Protein AF-A0A1C1CJY5-F1 (afdb_monomer)

Sequence (115 aa):
MANVSHGRGGAANIKPDTQTYVDGEIVREGPVGNQGDGPYSAGRGGAGNIDHQGGKAHTAPADADVIPETATRIAKEESHHVGRGGAGNELHVHDKKTGFMDKLKGLFGSSPAKK

pLDDT: mean 77.05, std 12.88, range [43.16, 96.44]

Radius of gyration: 29.59 Å; Cα contacts (8 Å, |Δi|>4): 89; chains: 1; bounding box: 67×76×56 Å

Structure (mmCIF, N/CA/C/O backbone):
data_AF-A0A1C1CJY5-F1
#
_entry.id  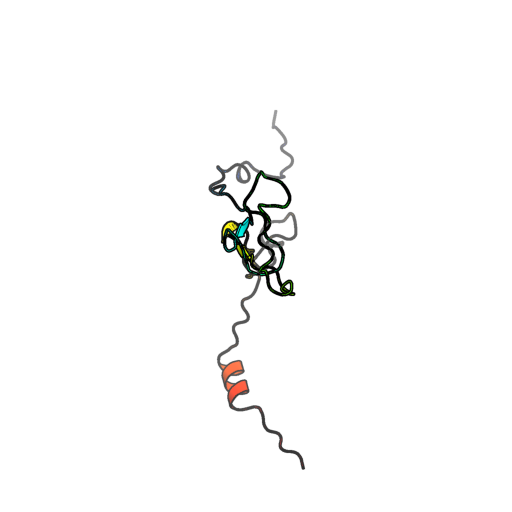 AF-A0A1C1CJY5-F1
#
loop_
_atom_site.group_PDB
_atom_site.id
_atom_site.type_symbol
_atom_site.label_atom_id
_atom_site.label_alt_id
_atom_site.label_comp_id
_atom_site.label_asym_id
_atom_site.label_entity_id
_atom_site.label_seq_id
_atom_site.pdbx_PDB_ins_code
_atom_site.Cartn_x
_atom_site.Cartn_y
_atom_site.Cartn_z
_atom_site.occupancy
_atom_site.B_iso_or_equiv
_atom_site.auth_seq_id
_atom_site.auth_comp_id
_atom_site.auth_asym_id
_atom_site.auth_atom_id
_atom_site.pdbx_PDB_model_num
ATOM 1 N N . MET A 1 1 ? -44.965 3.498 33.433 1.00 44.16 1 MET A N 1
ATOM 2 C CA . MET A 1 1 ? -44.911 3.311 31.968 1.00 44.16 1 MET A CA 1
ATOM 3 C C . MET A 1 1 ? -43.733 2.400 31.679 1.00 44.16 1 MET A C 1
ATOM 5 O O . MET A 1 1 ? -42.604 2.814 31.902 1.00 44.16 1 MET A O 1
ATOM 9 N N . ALA A 1 2 ? -43.975 1.137 31.329 1.00 51.00 2 ALA A N 1
ATOM 10 C CA . ALA A 1 2 ? -42.890 0.229 30.974 1.00 51.00 2 ALA A CA 1
ATOM 11 C C . ALA A 1 2 ? -42.434 0.584 29.556 1.00 51.00 2 ALA A C 1
ATOM 13 O O . ALA A 1 2 ? -43.219 0.467 28.618 1.00 51.00 2 ALA A O 1
ATOM 14 N N . ASN A 1 3 ? -41.200 1.065 29.407 1.00 51.72 3 ASN A N 1
ATOM 15 C CA . ASN A 1 3 ? -40.595 1.214 28.090 1.00 51.72 3 ASN A CA 1
ATOM 16 C C . ASN A 1 3 ? -40.466 -0.184 27.480 1.00 51.72 3 ASN A C 1
ATOM 18 O O . ASN A 1 3 ? -39.599 -0.967 27.862 1.00 51.72 3 ASN A O 1
ATOM 22 N N . VAL A 1 4 ? -41.374 -0.503 26.561 1.00 55.00 4 VAL A N 1
ATOM 23 C CA . VAL A 1 4 ? -41.314 -1.701 25.728 1.00 55.00 4 VAL A CA 1
ATOM 24 C C . VAL A 1 4 ? -40.159 -1.498 24.753 1.00 55.00 4 VAL A C 1
ATOM 26 O O . VAL A 1 4 ? -40.317 -0.861 23.713 1.00 55.00 4 VAL A O 1
ATOM 29 N N . SER A 1 5 ? -38.970 -1.999 25.090 1.00 61.22 5 SER A N 1
ATOM 30 C CA . SER A 1 5 ? -37.922 -2.154 24.086 1.00 61.22 5 SER A CA 1
ATOM 31 C C . SER A 1 5 ? -38.180 -3.460 23.335 1.00 61.22 5 SER A C 1
ATOM 33 O O . SER A 1 5 ? -38.333 -4.531 23.923 1.00 61.22 5 SER A O 1
ATOM 35 N N . HIS A 1 6 ? -38.274 -3.380 22.010 1.00 54.56 6 HIS A N 1
ATOM 36 C CA . HIS A 1 6 ? -38.452 -4.546 21.150 1.00 54.56 6 HIS A CA 1
ATOM 37 C C . HIS A 1 6 ? -37.103 -5.243 20.949 1.00 54.56 6 HIS A C 1
ATOM 39 O O . HIS A 1 6 ? -36.548 -5.207 19.857 1.00 54.56 6 HIS A O 1
ATOM 45 N N . GLY A 1 7 ? -36.566 -5.817 22.032 1.00 54.41 7 GLY A N 1
ATOM 46 C CA . GLY A 1 7 ? -35.590 -6.912 22.091 1.00 54.41 7 GLY A CA 1
ATOM 47 C C . GLY A 1 7 ? -34.643 -7.139 20.907 1.00 54.41 7 GLY A C 1
ATOM 48 O O . GLY A 1 7 ? -34.494 -8.282 20.479 1.00 54.41 7 GLY A O 1
ATOM 49 N N . ARG A 1 8 ? -33.992 -6.110 20.354 1.00 61.06 8 ARG A N 1
ATOM 50 C CA . ARG A 1 8 ? -33.036 -6.281 19.249 1.00 61.06 8 ARG A CA 1
ATOM 51 C C . ARG A 1 8 ? -31.815 -5.393 19.470 1.00 61.06 8 ARG A C 1
ATOM 53 O O . ARG A 1 8 ? -31.782 -4.255 19.028 1.00 61.06 8 ARG A O 1
ATOM 60 N N . GLY A 1 9 ? -30.829 -5.962 20.167 1.00 60.12 9 GLY A N 1
ATOM 61 C CA . GLY A 1 9 ? -29.553 -5.330 20.514 1.00 60.12 9 GLY A CA 1
ATOM 62 C C . GLY A 1 9 ? -29.609 -4.665 21.886 1.00 60.12 9 GLY A C 1
ATOM 63 O O . GLY A 1 9 ? -29.932 -3.489 21.993 1.00 60.12 9 GLY A O 1
ATOM 64 N N . GLY A 1 10 ? -29.345 -5.425 22.952 1.00 57.69 10 GLY A N 1
ATOM 65 C CA . GLY A 1 10 ? -29.168 -4.843 24.285 1.00 57.69 10 GLY A CA 1
ATOM 66 C C . GLY A 1 10 ? -27.931 -3.938 24.341 1.00 57.69 10 GLY A C 1
ATOM 67 O O . GLY A 1 10 ? -27.128 -3.908 23.409 1.00 57.69 10 GLY A O 1
ATOM 68 N N . ALA A 1 11 ? -27.729 -3.266 25.477 1.00 62.34 11 ALA A N 1
ATOM 69 C CA . ALA A 1 11 ? -26.524 -2.475 25.765 1.00 62.34 11 ALA A CA 1
ATOM 70 C C . ALA A 1 11 ? -25.196 -3.237 25.533 1.00 62.34 11 ALA A C 1
ATOM 72 O O . ALA A 1 11 ? -24.149 -2.617 25.425 1.00 62.34 11 ALA A O 1
ATOM 73 N N . ALA A 1 12 ? -25.242 -4.567 25.395 1.00 66.12 12 ALA A N 1
ATOM 74 C CA . ALA A 1 12 ? -24.117 -5.430 25.042 1.00 66.12 12 ALA A CA 1
ATOM 75 C C . ALA A 1 12 ? -23.434 -5.102 23.697 1.00 66.12 12 ALA A C 1
ATOM 77 O O . ALA A 1 12 ? -22.271 -5.450 23.529 1.00 66.12 12 ALA A O 1
ATOM 78 N N . ASN A 1 13 ? -24.107 -4.425 22.758 1.00 66.75 13 ASN A N 1
ATOM 79 C CA . ASN A 1 13 ? -23.468 -3.980 21.508 1.00 66.75 13 ASN A CA 1
ATOM 80 C C . ASN A 1 13 ? -22.681 -2.668 21.671 1.00 66.75 13 ASN A C 1
ATOM 82 O O . ASN A 1 13 ? -22.017 -2.234 20.734 1.00 66.75 13 ASN A O 1
ATOM 86 N N . ILE A 1 14 ? -22.789 -2.010 22.829 1.00 67.38 14 ILE A N 1
ATOM 87 C CA . ILE A 1 14 ? -22.108 -0.753 23.128 1.00 67.38 14 ILE A CA 1
ATOM 88 C C . ILE A 1 14 ? -20.944 -1.088 24.056 1.00 67.38 14 ILE A C 1
ATOM 90 O O . ILE A 1 14 ? -21.090 -1.174 25.274 1.00 67.38 14 ILE A O 1
ATOM 94 N N . LYS A 1 15 ? -19.773 -1.298 23.464 1.00 78.31 15 LYS A N 1
ATOM 95 C CA . LYS A 1 15 ? -18.504 -1.446 24.175 1.00 78.31 15 LYS A CA 1
ATOM 96 C C . LYS A 1 15 ? -17.502 -0.476 23.548 1.00 78.31 15 LYS A C 1
ATOM 98 O O . LYS A 1 15 ? -17.594 -0.251 22.342 1.00 78.31 15 LYS A O 1
ATOM 103 N N . PRO A 1 16 ? -16.564 0.098 24.323 1.00 83.12 16 PRO A N 1
ATOM 104 C CA . PRO A 1 16 ? -15.417 0.771 23.737 1.00 83.12 16 PRO A CA 1
ATOM 105 C C . PRO A 1 16 ? -14.759 -0.144 22.706 1.00 83.12 16 PRO A C 1
ATOM 107 O O . PRO A 1 16 ? -14.464 -1.305 23.009 1.00 83.12 16 PRO A O 1
ATOM 110 N N . ASP A 1 17 ? -14.582 0.373 21.496 1.00 84.06 17 ASP A N 1
ATOM 111 C CA . ASP A 1 17 ? -13.817 -0.320 20.475 1.00 84.06 17 ASP A CA 1
ATOM 112 C C . ASP A 1 17 ? -12.358 -0.394 20.942 1.00 84.06 17 ASP A C 1
ATOM 114 O O . ASP A 1 17 ? -11.747 0.624 21.267 1.00 84.06 17 ASP A O 1
ATOM 118 N N . THR A 1 18 ? -11.827 -1.609 21.057 1.00 86.62 18 THR A N 1
ATOM 119 C CA . THR A 1 18 ? -10.418 -1.837 21.402 1.00 86.62 18 THR A CA 1
ATOM 120 C C . THR A 1 18 ? -9.539 -1.921 20.161 1.00 86.62 18 THR A C 1
ATOM 122 O O . THR A 1 18 ? -8.321 -2.040 20.296 1.00 86.62 18 THR A O 1
ATOM 125 N N . GLN A 1 19 ? -10.131 -1.908 18.963 1.00 82.06 19 GLN A N 1
ATOM 126 C CA . GLN A 1 19 ? -9.380 -1.975 17.726 1.00 82.06 19 GLN A CA 1
ATOM 127 C C . GLN A 1 19 ? -8.561 -0.700 17.556 1.00 82.06 19 GLN A C 1
ATOM 129 O O . GLN A 1 19 ? -9.079 0.416 17.557 1.00 82.06 19 GLN A O 1
ATOM 134 N N . THR A 1 20 ? -7.251 -0.871 17.408 1.00 86.94 20 THR A N 1
ATOM 135 C CA . THR A 1 20 ? -6.386 0.248 17.044 1.00 86.94 20 THR A CA 1
ATOM 136 C C . THR A 1 20 ? -6.517 0.479 15.548 1.00 86.94 20 THR A C 1
ATOM 138 O O . THR A 1 20 ? -6.194 -0.398 14.748 1.00 86.94 20 THR A O 1
ATOM 141 N N . TYR A 1 21 ? -6.994 1.664 15.177 1.00 83.12 21 TYR A N 1
ATOM 142 C CA . TYR A 1 21 ? -6.964 2.126 13.798 1.00 83.12 21 TYR A CA 1
ATOM 143 C C . TYR A 1 21 ? -5.534 2.535 13.477 1.00 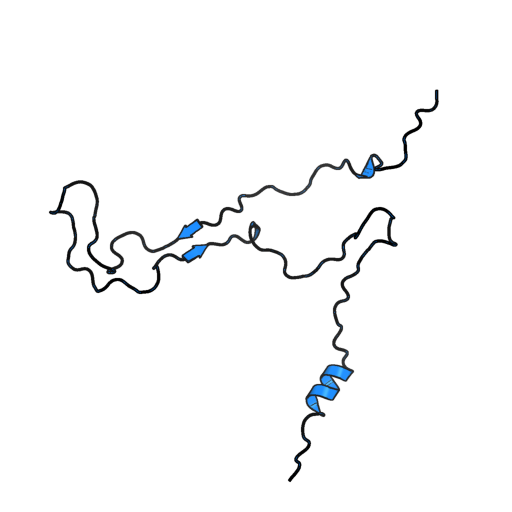83.12 21 TYR A C 1
ATOM 145 O O . TYR A 1 21 ? -4.998 3.486 14.044 1.00 83.12 21 TYR A O 1
ATOM 153 N N . VAL A 1 22 ? -4.916 1.770 12.596 1.00 88.12 22 VAL A N 1
ATOM 154 C CA . VAL A 1 22 ? -3.577 2.015 12.074 1.00 88.12 22 VAL A CA 1
ATOM 155 C C . VAL A 1 22 ? -3.682 2.196 10.571 1.00 88.12 22 VAL A C 1
ATOM 157 O O . VAL A 1 22 ? -4.668 1.769 9.964 1.00 88.12 22 VAL A O 1
ATOM 160 N N . ASP A 1 23 ? -2.683 2.842 9.980 1.00 88.06 23 ASP A N 1
ATOM 161 C CA . ASP A 1 23 ? -2.638 2.960 8.532 1.00 88.06 23 ASP A CA 1
ATOM 162 C C . ASP A 1 23 ? -2.536 1.567 7.887 1.00 88.06 23 ASP A C 1
ATOM 164 O O . ASP A 1 23 ? -1.852 0.661 8.380 1.00 88.06 23 ASP A O 1
ATOM 168 N N . GLY A 1 24 ? -3.293 1.388 6.815 1.00 89.38 24 GLY A N 1
ATOM 169 C CA . GLY A 1 24 ? -3.328 0.182 5.999 1.00 89.38 24 GLY A CA 1
ATOM 170 C C . GLY A 1 24 ? -3.056 0.492 4.535 1.00 89.38 24 GLY A C 1
ATOM 171 O O . GLY A 1 24 ? -3.435 -0.305 3.677 1.00 89.38 24 GLY A O 1
ATOM 172 N N . GLU A 1 25 ? -2.474 1.658 4.238 1.00 94.38 25 GLU A N 1
ATOM 173 C CA . GLU A 1 25 ? -2.108 2.014 2.879 1.00 94.38 25 GLU A CA 1
ATOM 174 C C . GLU A 1 25 ? -1.156 0.981 2.269 1.00 94.38 25 GLU A C 1
ATOM 176 O O . GLU A 1 25 ? -0.202 0.512 2.888 1.00 94.38 25 GLU A O 1
ATOM 181 N N . ILE A 1 26 ? -1.450 0.610 1.025 1.00 95.31 26 ILE A N 1
ATOM 182 C CA . ILE A 1 26 ? -0.538 -0.162 0.191 1.00 95.31 26 ILE A CA 1
ATOM 183 C C . ILE A 1 26 ? 0.185 0.858 -0.675 1.00 95.31 26 ILE A C 1
ATOM 185 O O . ILE A 1 26 ? -0.441 1.552 -1.482 1.00 95.31 26 ILE A O 1
ATOM 189 N N . VAL A 1 27 ? 1.498 0.944 -0.500 1.00 95.38 27 VAL A N 1
ATOM 190 C CA . VAL A 1 27 ? 2.368 1.813 -1.295 1.00 95.38 27 VAL A CA 1
ATOM 191 C C . VAL A 1 27 ? 3.179 0.970 -2.265 1.00 95.38 27 VAL A C 1
ATOM 193 O O . VAL A 1 27 ? 3.382 -0.221 -2.039 1.00 95.38 27 VAL A O 1
ATOM 196 N N . ARG A 1 28 ? 3.654 1.576 -3.355 1.00 94.50 28 ARG A N 1
ATOM 197 C CA . ARG A 1 28 ? 4.659 0.942 -4.210 1.00 94.50 28 ARG A CA 1
ATOM 198 C C . ARG A 1 28 ? 6.013 1.542 -3.919 1.00 94.50 28 ARG A C 1
ATOM 200 O O . ARG A 1 28 ? 6.174 2.759 -3.978 1.00 94.50 28 ARG A O 1
ATOM 207 N N . GLU A 1 29 ? 6.976 0.684 -3.637 1.00 95.06 29 GLU A N 1
ATOM 208 C CA . GLU A 1 29 ? 8.352 1.087 -3.389 1.00 95.06 29 GLU A CA 1
ATOM 209 C C . GLU A 1 29 ? 9.266 0.486 -4.448 1.00 95.06 29 GLU A C 1
ATOM 211 O O . GLU A 1 29 ? 9.086 -0.648 -4.891 1.00 95.06 29 GLU A O 1
ATOM 216 N N . GLY A 1 30 ? 10.265 1.257 -4.859 1.00 92.25 30 GLY A N 1
ATOM 217 C CA . GLY A 1 30 ? 11.257 0.831 -5.831 1.00 92.25 30 GLY A CA 1
ATOM 218 C C . GLY A 1 30 ? 12.502 1.711 -5.777 1.00 92.25 30 GLY A C 1
ATOM 219 O O . GLY A 1 30 ? 12.516 2.732 -5.080 1.00 92.25 30 GLY A O 1
ATOM 220 N N . PRO A 1 31 ? 13.567 1.337 -6.504 1.00 91.06 31 PRO A N 1
ATOM 221 C CA . PRO A 1 31 ? 14.785 2.133 -6.577 1.00 91.06 31 PRO A CA 1
ATOM 222 C C . PRO A 1 31 ? 14.500 3.555 -7.078 1.00 91.06 31 PRO A C 1
ATOM 224 O O . PRO A 1 31 ? 13.860 3.749 -8.113 1.00 91.06 31 PRO A O 1
ATOM 227 N N . VAL A 1 32 ? 15.005 4.562 -6.365 1.00 88.00 32 VAL A N 1
ATOM 228 C CA . VAL A 1 32 ? 14.913 5.965 -6.790 1.00 88.00 32 VAL A CA 1
ATOM 229 C C . VAL A 1 32 ? 16.022 6.263 -7.797 1.00 88.00 32 VAL A C 1
ATOM 231 O O . VAL A 1 32 ? 17.188 5.967 -7.540 1.00 88.00 32 VAL A O 1
ATOM 234 N N . GLY A 1 33 ? 15.678 6.913 -8.908 1.00 86.75 33 GLY A N 1
ATOM 235 C CA . GLY A 1 33 ? 16.645 7.371 -9.906 1.00 86.75 33 GLY A CA 1
ATOM 236 C C . GLY A 1 33 ? 16.509 6.664 -11.251 1.00 86.75 33 GLY A C 1
ATOM 237 O O . GLY A 1 33 ? 15.447 6.142 -11.580 1.00 86.75 33 GLY A O 1
ATOM 238 N N . ASN A 1 34 ? 17.592 6.675 -12.035 1.00 85.94 34 ASN A N 1
ATOM 239 C CA . ASN A 1 34 ? 17.639 5.983 -13.319 1.00 85.94 34 ASN A CA 1
ATOM 240 C C . ASN A 1 34 ? 17.648 4.464 -13.092 1.00 85.94 34 ASN A C 1
ATOM 242 O O . ASN A 1 34 ? 18.599 3.928 -12.523 1.00 85.94 34 ASN A O 1
ATOM 246 N N . GLN A 1 35 ? 16.603 3.783 -13.557 1.00 85.62 35 GLN A N 1
ATOM 247 C CA . GLN A 1 35 ? 16.444 2.330 -13.444 1.00 85.62 35 GLN A CA 1
ATOM 248 C C . GLN A 1 35 ? 16.973 1.582 -14.679 1.00 85.62 35 GLN A C 1
ATOM 250 O O . GLN A 1 35 ? 16.918 0.357 -14.733 1.00 85.62 35 GLN A O 1
ATOM 255 N N . GLY A 1 36 ? 17.527 2.305 -15.659 1.00 84.44 36 GLY A N 1
ATOM 256 C CA . GLY A 1 36 ? 18.104 1.741 -16.876 1.00 84.44 36 GLY A CA 1
ATOM 257 C C . GLY A 1 36 ? 17.069 1.288 -17.908 1.00 84.44 36 GLY A C 1
ATOM 258 O O . GLY A 1 36 ? 17.445 0.652 -18.890 1.00 84.44 36 GLY A O 1
ATOM 259 N N . ASP A 1 37 ? 15.794 1.633 -17.728 1.00 84.38 37 ASP A N 1
ATOM 260 C CA . ASP A 1 37 ? 14.650 1.190 -18.530 1.00 84.38 37 ASP A CA 1
ATOM 261 C C . ASP A 1 37 ? 14.248 2.170 -19.648 1.00 84.38 37 ASP A C 1
ATOM 263 O O . ASP A 1 37 ? 13.137 2.128 -20.178 1.00 84.38 37 ASP A O 1
ATOM 267 N N . GLY A 1 38 ? 15.175 3.027 -20.065 1.00 83.81 38 GLY A N 1
ATOM 268 C CA . GLY A 1 38 ? 14.990 3.962 -21.167 1.00 83.81 38 GLY A CA 1
ATOM 269 C C . GLY A 1 38 ? 15.473 5.364 -20.811 1.00 83.81 38 GLY A C 1
ATOM 270 O O . GLY A 1 38 ? 16.239 5.532 -19.861 1.00 83.81 38 GLY A O 1
ATOM 271 N N . PRO A 1 39 ? 15.076 6.380 -21.596 1.00 84.00 39 PRO A N 1
ATOM 272 C CA . PRO A 1 39 ? 15.488 7.749 -21.341 1.00 84.00 39 PRO A CA 1
ATOM 273 C C . PRO A 1 39 ? 14.983 8.253 -19.982 1.00 84.00 39 PRO A C 1
ATOM 275 O O . PRO A 1 39 ? 13.776 8.327 -19.754 1.00 84.00 39 PRO A O 1
ATOM 278 N N . TYR A 1 40 ? 15.900 8.637 -19.097 1.00 85.75 40 TYR A N 1
ATOM 279 C CA . TYR A 1 40 ? 15.587 9.079 -17.735 1.00 85.75 40 TYR A CA 1
ATOM 280 C C . TYR A 1 40 ? 15.795 10.591 -17.582 1.00 85.75 40 TYR A C 1
ATOM 282 O O . TYR A 1 40 ? 1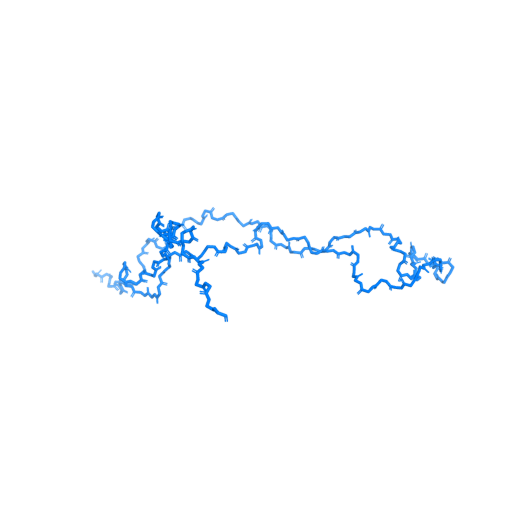6.819 11.123 -18.002 1.00 85.75 40 TYR A O 1
ATOM 290 N N . SER A 1 41 ? 14.853 11.302 -16.952 1.00 86.62 41 SER A N 1
ATOM 291 C CA . SER A 1 41 ? 14.993 12.735 -16.655 1.00 86.62 41 SER A CA 1
ATOM 292 C C . SER A 1 41 ? 15.389 12.972 -15.201 1.00 86.62 41 SER A C 1
ATOM 294 O O . SER A 1 41 ? 14.679 12.555 -14.290 1.00 86.62 41 SER A O 1
ATOM 296 N N . ALA A 1 42 ? 16.463 13.733 -14.971 1.00 82.56 42 ALA A N 1
ATOM 297 C CA . ALA A 1 42 ? 16.877 14.149 -13.627 1.00 82.56 42 ALA A CA 1
ATOM 298 C C . ALA A 1 42 ? 16.175 15.432 -13.116 1.00 82.56 42 ALA A C 1
ATOM 300 O O . ALA A 1 42 ? 16.559 15.969 -12.076 1.00 82.56 42 ALA A O 1
ATOM 301 N N . GLY A 1 43 ? 15.167 15.959 -13.830 1.00 82.44 43 GLY A N 1
ATOM 302 C CA . GLY A 1 43 ? 14.375 17.118 -13.398 1.00 82.44 43 GLY A CA 1
ATOM 303 C C . GLY A 1 43 ? 14.297 18.262 -14.417 1.00 82.44 43 GLY A C 1
ATOM 304 O O . GLY A 1 43 ? 14.285 18.058 -15.629 1.00 82.44 43 GLY A O 1
ATOM 305 N N . ARG A 1 44 ? 14.194 19.505 -13.925 1.00 80.31 44 ARG A N 1
ATOM 306 C CA . ARG A 1 44 ? 13.955 20.695 -14.765 1.00 80.31 44 ARG A CA 1
ATOM 307 C C . ARG A 1 44 ? 15.187 21.042 -15.608 1.00 80.31 44 ARG A C 1
ATOM 309 O O . ARG A 1 44 ? 16.251 21.274 -15.050 1.00 80.31 44 ARG A O 1
ATOM 316 N N . GLY A 1 45 ? 15.021 21.144 -16.928 1.00 73.50 45 GLY A N 1
ATOM 317 C CA . GLY A 1 45 ? 16.056 21.666 -17.839 1.00 73.50 45 GLY A CA 1
ATOM 318 C C . GLY A 1 45 ? 15.961 21.238 -19.309 1.00 73.50 45 GLY A C 1
ATOM 319 O O . GLY A 1 45 ? 16.946 21.329 -20.033 1.00 73.50 45 GLY A O 1
ATOM 320 N N . GLY A 1 46 ? 14.789 20.810 -19.785 1.00 79.69 46 GLY A N 1
ATOM 321 C CA . GLY A 1 46 ? 14.606 20.431 -21.190 1.00 79.69 46 GLY A CA 1
AT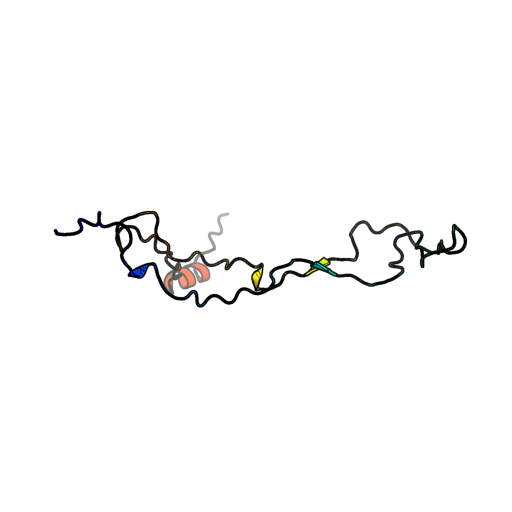OM 322 C C . GLY A 1 46 ? 15.401 19.181 -21.591 1.00 79.69 46 GLY A C 1
ATOM 323 O O . GLY A 1 46 ? 15.860 18.418 -20.743 1.00 79.69 46 GLY A O 1
ATOM 324 N N . ALA A 1 47 ? 15.551 18.965 -22.902 1.00 80.62 47 ALA A N 1
ATOM 325 C CA . ALA A 1 47 ? 16.113 17.734 -23.471 1.00 80.62 47 ALA A CA 1
ATOM 32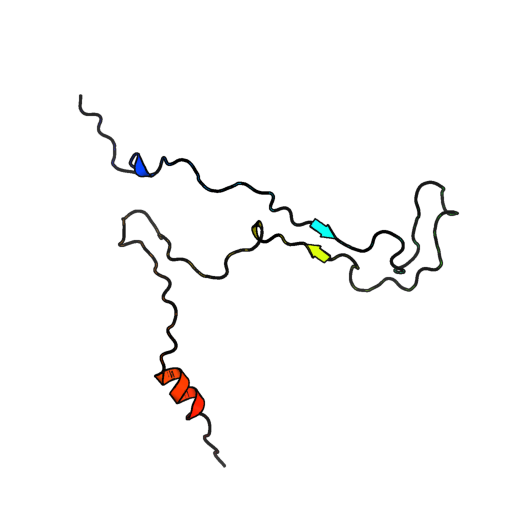6 C C . ALA A 1 47 ? 17.563 17.427 -23.041 1.00 80.62 47 ALA A C 1
ATOM 328 O O . ALA A 1 47 ? 17.968 16.269 -23.059 1.00 80.62 47 ALA A O 1
ATOM 329 N N . GLY A 1 48 ? 18.335 18.437 -22.621 1.00 80.12 48 GLY A N 1
ATOM 330 C CA . GLY A 1 48 ? 19.718 18.258 -22.160 1.00 80.12 48 GLY A CA 1
ATOM 331 C C . GLY A 1 48 ? 19.852 17.489 -20.841 1.00 80.12 48 GLY A C 1
ATOM 332 O O . GLY A 1 48 ? 20.923 16.966 -20.560 1.00 80.12 48 GLY A O 1
ATOM 333 N N . ASN A 1 49 ? 18.769 17.378 -20.063 1.00 82.25 49 ASN A N 1
ATOM 334 C CA . ASN A 1 49 ? 18.743 16.659 -18.783 1.00 82.25 49 ASN A CA 1
ATOM 335 C C . ASN A 1 49 ? 18.153 15.247 -18.897 1.00 82.25 49 ASN A C 1
ATOM 337 O O . ASN A 1 49 ? 17.780 14.650 -17.882 1.00 82.25 49 ASN A O 1
ATOM 341 N N . ILE A 1 50 ? 18.011 14.744 -20.124 1.00 83.25 50 ILE A N 1
ATOM 342 C CA . ILE A 1 50 ? 17.592 13.374 -20.388 1.00 83.25 50 ILE A CA 1
ATOM 343 C C . ILE A 1 50 ? 18.848 12.523 -20.552 1.00 83.25 50 ILE A C 1
ATOM 345 O O . ILE A 1 50 ? 19.634 12.722 -21.481 1.00 83.25 50 ILE A O 1
ATOM 349 N N . ASP A 1 51 ? 19.040 11.571 -19.648 1.00 79.12 51 ASP A N 1
ATOM 350 C CA . ASP A 1 51 ? 20.003 10.503 -19.846 1.00 79.12 51 ASP A CA 1
ATOM 351 C C . ASP A 1 51 ? 19.460 9.564 -20.926 1.00 79.12 51 ASP A C 1
ATOM 353 O O . ASP A 1 51 ? 18.431 8.919 -20.742 1.00 79.12 51 ASP A O 1
ATOM 357 N N . HIS A 1 52 ? 20.136 9.519 -22.072 1.00 78.88 52 HIS A N 1
ATOM 358 C CA . HIS A 1 52 ? 19.771 8.661 -23.199 1.00 78.88 52 HIS A CA 1
ATOM 359 C C . HIS A 1 52 ? 20.467 7.292 -23.141 1.00 78.88 52 HIS A C 1
ATOM 361 O O . HIS A 1 52 ? 20.233 6.464 -24.018 1.00 78.88 52 HIS A O 1
ATOM 367 N N . GLN A 1 53 ? 21.323 7.042 -22.142 1.00 74.62 53 GLN A N 1
ATOM 368 C CA . GLN A 1 53 ? 22.087 5.795 -21.998 1.00 74.62 53 GLN A CA 1
ATOM 369 C C . GLN A 1 53 ? 21.266 4.647 -21.386 1.00 74.62 53 GLN A C 1
ATOM 371 O O . GLN A 1 53 ? 21.822 3.607 -21.034 1.00 74.62 53 GLN A O 1
ATOM 376 N N . GLY A 1 54 ? 19.945 4.806 -21.280 1.00 70.19 54 GLY A N 1
ATOM 377 C CA . GLY A 1 54 ? 19.044 3.741 -20.858 1.00 70.19 54 GLY A CA 1
ATOM 378 C C . GLY A 1 54 ? 19.077 2.535 -21.800 1.00 70.19 54 GLY A C 1
ATOM 379 O O . GLY A 1 54 ? 19.213 2.663 -23.020 1.00 70.19 54 GLY A O 1
ATOM 380 N N . GLY A 1 55 ? 18.938 1.345 -21.219 1.00 76.31 55 GLY A N 1
ATOM 381 C CA . GLY A 1 55 ? 18.721 0.113 -21.958 1.00 76.31 55 GLY A CA 1
ATOM 382 C C . GLY A 1 55 ? 17.321 0.052 -22.574 1.00 76.31 55 GLY A C 1
ATOM 383 O O . GLY A 1 55 ? 16.561 1.021 -22.602 1.00 76.31 55 GLY A O 1
ATOM 384 N N . LYS A 1 56 ? 16.959 -1.123 -23.097 1.00 79.62 56 LYS A N 1
ATOM 385 C CA . LYS A 1 56 ? 15.568 -1.379 -23.493 1.00 79.62 56 LYS A CA 1
ATOM 386 C C . LYS A 1 56 ? 14.689 -1.345 -22.243 1.00 79.62 56 LYS A C 1
ATOM 388 O O . LYS A 1 56 ? 15.085 -1.913 -21.229 1.00 79.62 56 LYS A O 1
ATOM 393 N N . ALA A 1 57 ? 13.494 -0.769 -22.366 1.00 79.69 57 ALA A N 1
ATOM 394 C CA . ALA A 1 57 ? 12.487 -0.821 -21.313 1.00 79.69 57 ALA A CA 1
ATOM 395 C C . ALA A 1 57 ? 12.305 -2.255 -20.803 1.00 79.69 57 ALA A C 1
ATOM 397 O O . ALA A 1 57 ? 12.156 -3.197 -21.594 1.00 79.69 57 ALA A O 1
ATOM 398 N N . HIS A 1 58 ? 12.353 -2.414 -19.483 1.00 81.50 58 HIS A N 1
ATOM 399 C CA . HIS A 1 58 ? 12.077 -3.688 -18.841 1.00 81.50 58 HIS A CA 1
ATOM 400 C C . HIS A 1 58 ? 10.599 -4.054 -19.030 1.00 81.50 58 HIS A C 1
ATOM 402 O O . HIS A 1 58 ? 9.726 -3.195 -19.114 1.00 81.50 58 HIS A O 1
ATOM 408 N N . THR A 1 59 ? 10.302 -5.351 -19.129 1.00 85.75 59 THR A N 1
ATOM 409 C CA . THR A 1 59 ? 8.920 -5.833 -19.301 1.00 85.75 59 THR A CA 1
ATOM 410 C C . THR A 1 59 ? 8.114 -5.799 -18.006 1.00 85.75 59 THR A C 1
ATOM 412 O O . THR A 1 59 ? 6.890 -5.874 -18.051 1.00 85.75 59 THR A O 1
ATOM 415 N N . ALA A 1 60 ? 8.799 -5.741 -16.864 1.00 88.50 60 ALA A N 1
ATOM 416 C CA . ALA A 1 60 ? 8.207 -5.669 -15.540 1.00 88.50 60 ALA A CA 1
ATOM 417 C C . ALA A 1 60 ? 8.610 -4.345 -14.869 1.00 88.50 60 ALA A C 1
ATOM 419 O O . ALA A 1 60 ? 9.745 -3.905 -15.076 1.00 88.50 60 ALA A O 1
ATOM 420 N N . PRO A 1 61 ? 7.717 -3.729 -14.074 1.00 87.31 61 PRO A N 1
ATOM 421 C CA . PRO A 1 61 ? 8.065 -2.581 -13.243 1.00 87.31 61 PRO A CA 1
ATOM 422 C C . PRO A 1 61 ? 9.194 -2.923 -12.259 1.00 87.31 61 PRO A C 1
ATOM 424 O O . PRO A 1 61 ? 9.298 -4.065 -11.809 1.00 87.31 61 PRO A O 1
ATOM 427 N N . ALA A 1 62 ? 10.040 -1.943 -11.933 1.00 88.62 62 ALA A N 1
ATOM 428 C CA . ALA A 1 62 ? 11.084 -2.106 -10.915 1.00 88.62 62 ALA A CA 1
ATOM 429 C C . ALA A 1 62 ? 10.598 -1.784 -9.492 1.00 88.62 62 ALA A C 1
ATOM 431 O O . ALA A 1 62 ? 11.337 -2.003 -8.530 1.00 88.62 62 ALA A O 1
ATOM 432 N N . ASP A 1 63 ? 9.389 -1.235 -9.359 1.00 93.19 63 ASP A N 1
ATOM 433 C CA . ASP A 1 63 ? 8.695 -1.071 -8.089 1.00 93.19 63 ASP A CA 1
ATOM 434 C C . ASP A 1 63 ? 7.842 -2.306 -7.761 1.00 93.19 63 ASP A C 1
ATOM 436 O O . ASP A 1 63 ? 7.468 -3.097 -8.630 1.00 93.19 63 ASP A O 1
ATOM 440 N N . ALA A 1 64 ? 7.553 -2.488 -6.478 1.00 94.81 64 ALA A N 1
ATOM 441 C CA . ALA A 1 64 ? 6.693 -3.548 -5.976 1.00 94.81 64 ALA A CA 1
ATOM 442 C C . ALA A 1 64 ? 5.753 -3.007 -4.898 1.00 94.81 64 ALA A C 1
ATOM 444 O O . ALA A 1 64 ? 6.076 -2.043 -4.203 1.00 94.81 64 ALA A O 1
ATOM 445 N N . ASP A 1 65 ? 4.596 -3.649 -4.752 1.00 96.44 65 ASP A N 1
ATOM 446 C CA . ASP A 1 65 ? 3.666 -3.339 -3.671 1.00 96.44 65 ASP A CA 1
ATOM 447 C C . ASP A 1 65 ? 4.289 -3.717 -2.318 1.00 96.44 65 ASP A C 1
ATOM 449 O O . ASP A 1 65 ? 4.720 -4.854 -2.103 1.00 96.44 65 ASP A O 1
ATOM 453 N N . VAL A 1 66 ? 4.280 -2.775 -1.381 1.00 95.00 66 VAL A N 1
ATOM 454 C CA . VAL A 1 66 ? 4.539 -3.009 0.037 1.00 95.00 66 VAL A CA 1
ATOM 455 C C . VAL A 1 66 ? 3.189 -3.109 0.728 1.00 95.00 66 VAL A C 1
ATOM 457 O O . VAL A 1 66 ? 2.452 -2.132 0.847 1.00 95.00 66 VAL A O 1
ATOM 460 N N . ILE A 1 67 ? 2.849 -4.323 1.155 1.00 93.75 67 ILE A N 1
ATOM 461 C CA . ILE A 1 67 ? 1.569 -4.622 1.799 1.00 93.75 67 ILE A CA 1
ATOM 462 C C . ILE A 1 67 ? 1.811 -4.724 3.309 1.00 93.75 67 ILE A C 1
ATOM 464 O O . ILE A 1 67 ? 2.476 -5.672 3.741 1.00 93.75 67 ILE A O 1
ATOM 468 N N . PRO A 1 68 ? 1.292 -3.794 4.131 1.00 92.19 68 PRO A N 1
ATOM 469 C CA . PRO A 1 68 ? 1.400 -3.911 5.578 1.00 92.19 68 PRO A CA 1
ATOM 470 C C . PRO A 1 68 ? 0.530 -5.064 6.089 1.00 92.19 68 PRO A C 1
ATOM 472 O O . PRO A 1 68 ? -0.487 -5.415 5.488 1.00 92.19 68 PRO A O 1
ATOM 475 N N . GLU A 1 69 ? 0.881 -5.626 7.248 1.00 88.06 69 GLU A N 1
ATOM 476 C CA . GLU A 1 69 ? 0.113 -6.714 7.878 1.00 88.06 69 GLU A CA 1
ATOM 477 C C . GLU A 1 69 ? -1.368 -6.348 8.070 1.00 88.06 69 GLU A C 1
ATOM 479 O O . GLU A 1 69 ? -2.249 -7.194 7.933 1.00 88.06 69 GLU A O 1
ATOM 484 N N . THR A 1 70 ? -1.652 -5.069 8.306 1.00 87.88 70 THR A N 1
ATOM 485 C CA . THR A 1 70 ? -2.996 -4.506 8.503 1.00 87.88 70 THR A CA 1
ATOM 486 C C . THR A 1 70 ? -3.865 -4.568 7.249 1.00 87.88 70 THR A C 1
ATOM 488 O O . THR A 1 70 ? -5.088 -4.633 7.361 1.00 87.88 70 THR A O 1
ATOM 491 N N . ALA A 1 71 ? -3.251 -4.602 6.064 1.00 88.88 71 ALA A N 1
ATOM 492 C CA . ALA A 1 71 ? -3.929 -4.785 4.785 1.00 88.88 71 ALA A CA 1
ATOM 493 C C . ALA A 1 71 ? -4.082 -6.269 4.402 1.00 88.88 71 ALA A C 1
ATOM 495 O O . ALA A 1 71 ? -4.721 -6.592 3.396 1.00 88.88 71 ALA A O 1
ATOM 496 N N . THR A 1 72 ? -3.517 -7.194 5.185 1.00 89.44 72 THR A N 1
ATOM 497 C CA . THR A 1 72 ? -3.662 -8.627 4.924 1.00 89.44 72 THR A CA 1
ATOM 498 C C . THR A 1 72 ? -4.943 -9.172 5.546 1.00 89.44 72 THR A C 1
ATOM 500 O O . THR A 1 72 ? -5.312 -8.863 6.679 1.00 89.44 72 THR A O 1
ATOM 503 N N . ARG A 1 73 ? -5.643 -10.031 4.801 1.00 82.50 73 ARG A N 1
ATOM 504 C CA . ARG A 1 73 ? -6.757 -10.803 5.354 1.00 82.50 73 ARG A CA 1
ATOM 505 C C . ARG A 1 73 ? -6.203 -12.043 6.046 1.00 82.50 73 ARG A C 1
ATOM 507 O O . ARG A 1 73 ? -5.439 -12.796 5.444 1.00 82.50 73 ARG A O 1
ATOM 514 N N . ILE A 1 74 ? -6.665 -12.318 7.265 1.00 78.12 74 ILE A N 1
ATOM 515 C CA . ILE A 1 74 ? -6.409 -13.601 7.924 1.00 78.12 74 ILE A CA 1
ATOM 516 C C . ILE A 1 74 ? -7.020 -14.704 7.048 1.00 78.12 74 ILE A C 1
ATOM 518 O O . ILE A 1 74 ? -8.228 -14.739 6.819 1.00 78.12 74 ILE A O 1
ATOM 522 N N . ALA A 1 75 ? -6.181 -15.600 6.524 1.00 74.62 75 ALA A N 1
ATOM 523 C CA . ALA A 1 75 ? -6.627 -16.698 5.661 1.00 74.62 75 ALA A CA 1
ATOM 524 C C . ALA A 1 75 ? -7.467 -17.747 6.410 1.00 74.62 75 ALA A C 1
ATOM 526 O O . ALA A 1 75 ? -8.118 -18.585 5.786 1.00 74.62 75 ALA A O 1
ATOM 527 N N . LYS A 1 76 ? -7.443 -17.723 7.748 1.00 71.94 76 LYS A N 1
ATOM 528 C CA . LYS A 1 76 ? -8.265 -18.602 8.570 1.00 71.94 76 LYS A CA 1
ATOM 529 C C . LYS A 1 76 ? -9.706 -18.111 8.527 1.00 71.94 76 LYS A C 1
ATOM 531 O O . LYS A 1 76 ? -10.014 -17.001 8.945 1.00 71.94 76 LYS A O 1
ATOM 536 N N . GLU A 1 77 ? -10.583 -18.961 8.014 1.00 73.44 77 GLU A N 1
ATOM 537 C CA . GLU A 1 77 ? -12.014 -18.772 8.178 1.00 73.44 77 GLU A CA 1
ATOM 538 C C . GLU A 1 77 ? -12.316 -18.868 9.682 1.00 73.44 77 GLU A C 1
ATOM 540 O O . GLU A 1 77 ? -11.982 -19.859 10.339 1.00 73.44 77 GLU A O 1
ATOM 545 N N . GLU A 1 78 ? -12.868 -17.803 10.254 1.00 78.12 78 GLU A N 1
ATOM 546 C CA . GLU A 1 78 ? -13.271 -17.770 11.655 1.00 78.12 78 GLU A CA 1
ATOM 547 C C . GLU A 1 78 ? -14.736 -18.181 11.792 1.00 78.12 78 GLU A C 1
ATOM 549 O O . GLU A 1 78 ? -15.548 -18.026 10.870 1.00 78.12 78 GLU A O 1
ATOM 554 N N . SER A 1 79 ? -15.076 -18.710 12.968 1.00 81.62 79 SER A N 1
ATOM 555 C CA . SER A 1 79 ? -16.475 -18.989 13.276 1.00 81.62 79 SER A CA 1
ATOM 556 C C . SER A 1 79 ? -17.239 -17.668 13.325 1.00 81.62 79 SER A C 1
ATOM 558 O O . SER A 1 79 ? -16.820 -16.747 14.022 1.00 81.62 79 SER A O 1
ATOM 560 N N . HIS A 1 80 ? -18.341 -17.563 12.588 1.00 80.44 80 HIS A N 1
ATOM 561 C CA . HIS A 1 80 ? -19.098 -16.317 12.468 1.00 80.44 80 HIS A CA 1
ATOM 562 C C . HIS A 1 80 ? -20.601 -16.566 12.533 1.00 80.44 80 HIS A C 1
ATOM 564 O O . HIS A 1 80 ? -21.085 -17.667 12.277 1.00 80.44 80 HIS A O 1
ATOM 570 N N . HIS A 1 81 ? -21.362 -15.525 12.867 1.00 79.00 81 HIS A N 1
ATOM 571 C CA . HIS A 1 81 ? -22.816 -15.608 12.884 1.00 79.00 81 HIS A CA 1
ATOM 572 C C . HIS A 1 81 ? -23.399 -15.396 11.483 1.00 79.00 81 HIS A C 1
ATOM 574 O O . HIS A 1 81 ? -23.097 -14.399 10.831 1.00 79.00 81 HIS A O 1
ATOM 580 N N . VAL A 1 82 ? -24.311 -16.269 11.053 1.00 83.06 82 VAL A N 1
ATOM 581 C CA . VAL A 1 82 ? -25.027 -16.151 9.765 1.00 83.06 82 VAL A CA 1
ATOM 582 C C . VAL A 1 82 ? -26.384 -15.435 9.879 1.00 83.06 82 VAL A C 1
ATOM 584 O O . VAL A 1 82 ? -27.166 -15.403 8.933 1.00 83.06 82 VAL A O 1
ATOM 587 N N . GLY A 1 83 ? -26.702 -14.850 11.039 1.00 81.75 83 GLY A N 1
ATOM 588 C CA . GLY A 1 83 ? -27.966 -14.143 11.263 1.00 81.75 83 GLY A CA 1
ATOM 589 C C . GLY A 1 83 ? -28.267 -13.839 12.733 1.00 81.75 83 GLY A C 1
ATOM 590 O O . GLY A 1 83 ? -27.442 -14.043 13.619 1.00 81.75 83 GLY A O 1
ATOM 591 N N . ARG A 1 84 ? -29.493 -13.379 13.024 1.00 78.56 84 ARG A N 1
ATOM 592 C CA . ARG A 1 84 ? -29.972 -13.075 14.392 1.00 78.56 84 ARG A CA 1
ATOM 593 C C . ARG A 1 84 ? -30.549 -14.323 15.061 1.00 78.56 84 ARG A C 1
ATOM 595 O O . ARG A 1 84 ? -31.493 -14.888 14.518 1.00 78.56 84 ARG A O 1
ATOM 602 N N . GLY A 1 85 ? -30.019 -14.749 16.211 1.00 73.50 85 GLY A N 1
ATOM 603 C CA . GLY A 1 85 ? -30.533 -15.963 16.874 1.00 73.50 85 GLY A CA 1
ATOM 604 C C . GLY A 1 85 ? -29.647 -16.645 17.921 1.00 73.50 85 GLY A C 1
ATOM 605 O O . GLY A 1 85 ? -29.910 -17.795 18.253 1.00 73.50 85 GLY A O 1
ATOM 606 N N . GLY A 1 86 ? -28.623 -15.979 18.464 1.00 75.06 86 GLY A N 1
ATOM 607 C CA . GLY A 1 86 ? -27.710 -16.611 19.426 1.00 75.06 86 GLY A CA 1
ATOM 608 C C . GLY A 1 86 ? -26.893 -17.751 18.802 1.00 75.06 86 GLY A C 1
ATOM 609 O O . GLY A 1 86 ? -26.687 -17.771 17.587 1.00 75.06 86 GLY A O 1
ATOM 610 N N . ALA A 1 87 ? -26.451 -18.700 19.633 1.00 78.62 87 ALA A N 1
ATOM 611 C CA . ALA A 1 87 ? -25.493 -19.742 19.248 1.00 78.62 87 ALA A CA 1
ATOM 612 C C . ALA A 1 87 ? -25.959 -20.662 18.106 1.00 78.62 87 ALA A C 1
ATOM 614 O O . ALA A 1 87 ? -25.141 -21.198 17.370 1.00 78.62 87 ALA A O 1
ATOM 615 N N . GLY A 1 88 ? -27.273 -20.807 17.892 1.00 79.56 88 GLY A N 1
ATOM 616 C CA . GLY A 1 88 ? -27.809 -21.611 16.786 1.00 79.56 88 GLY A CA 1
ATOM 617 C C . GLY A 1 88 ? -27.490 -21.064 15.388 1.00 79.56 88 GLY A C 1
ATOM 618 O O . GLY A 1 88 ? -27.613 -21.798 14.414 1.00 79.56 88 GLY A O 1
ATOM 619 N N . ASN A 1 89 ? -27.067 -19.799 15.287 1.00 80.81 89 ASN A N 1
ATOM 620 C CA . ASN A 1 89 ? -26.648 -19.175 14.031 1.00 80.81 89 ASN A CA 1
ATOM 621 C C . ASN A 1 89 ? -25.125 -19.064 13.896 1.00 80.81 89 ASN A C 1
ATOM 623 O O . ASN A 1 89 ? -24.656 -18.291 13.063 1.00 80.81 89 ASN A O 1
ATOM 627 N N . GLU A 1 90 ? -24.347 -19.745 14.733 1.00 82.19 90 GLU A N 1
ATOM 628 C CA . GLU A 1 90 ? -22.891 -19.794 14.596 1.00 82.19 90 GLU A CA 1
ATOM 629 C C . GLU A 1 90 ? -22.513 -20.828 13.532 1.00 82.19 90 GLU A C 1
ATOM 631 O O . GLU A 1 90 ? -22.795 -22.018 13.665 1.00 82.19 90 GLU A O 1
ATOM 636 N N . LEU A 1 91 ? -21.869 -20.377 12.454 1.00 80.81 91 LEU A N 1
ATOM 637 C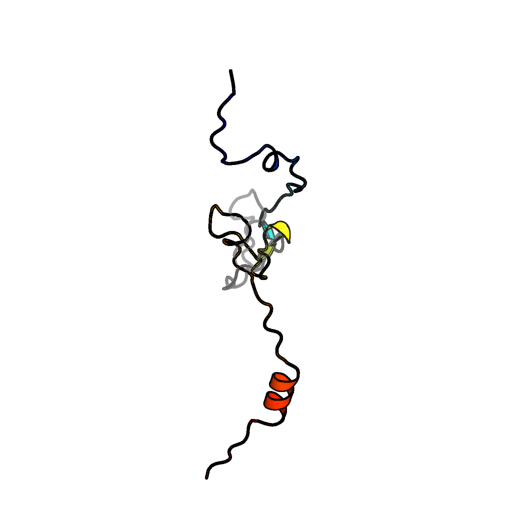 CA . LEU A 1 91 ? -21.157 -21.271 11.556 1.00 80.81 91 LEU A CA 1
ATOM 638 C C . LEU A 1 91 ? -19.770 -21.505 12.145 1.00 80.81 91 LEU A C 1
ATOM 640 O O . LEU A 1 91 ? -18.951 -20.589 12.191 1.00 80.81 91 LEU A O 1
ATOM 644 N N . HIS A 1 92 ? -19.510 -22.729 12.595 1.00 82.38 92 HIS A N 1
ATOM 645 C CA . HIS A 1 92 ? -18.203 -23.109 13.112 1.00 82.38 92 HIS A CA 1
ATOM 646 C C . HIS A 1 92 ? -17.295 -23.625 12.004 1.00 82.38 92 HIS A C 1
ATOM 648 O O . HIS A 1 92 ? -17.628 -24.569 11.286 1.00 82.38 92 HIS A O 1
ATOM 654 N N . VAL A 1 93 ? -16.098 -23.054 11.921 1.00 80.88 93 VAL A N 1
ATOM 655 C CA . VAL A 1 93 ? -15.036 -23.598 11.078 1.00 80.88 93 VAL A CA 1
ATOM 656 C C . VAL A 1 93 ? -14.357 -24.718 11.852 1.00 80.88 93 VAL A C 1
ATOM 658 O O . VAL A 1 93 ? -13.680 -24.490 12.854 1.00 80.88 93 VAL A O 1
ATOM 661 N N . HIS A 1 94 ? -14.559 -25.954 11.407 1.00 76.75 94 HIS A N 1
ATOM 662 C CA . HIS A 1 94 ? -13.849 -27.096 11.963 1.00 76.75 94 HIS A CA 1
ATOM 663 C C . HIS A 1 94 ? -12.467 -27.198 11.319 1.00 76.75 94 HIS A C 1
ATOM 665 O O . HIS A 1 94 ? -12.353 -27.484 10.126 1.00 76.75 94 HIS A O 1
ATOM 671 N N . ASP A 1 95 ? -11.409 -27.036 12.118 1.00 71.44 95 ASP A N 1
ATOM 672 C CA . ASP A 1 95 ? -10.072 -27.452 11.702 1.00 71.44 95 ASP A CA 1
ATOM 673 C C . ASP A 1 95 ? -10.157 -28.947 11.348 1.00 71.44 95 ASP A C 1
ATOM 675 O O . ASP A 1 95 ? -10.450 -29.784 12.212 1.00 71.44 95 ASP A O 1
ATOM 679 N N . LYS A 1 96 ? -9.945 -29.299 10.070 1.00 64.44 96 LYS A N 1
ATOM 680 C CA . LYS A 1 96 ? -9.812 -30.698 9.650 1.00 64.44 96 LYS A CA 1
ATOM 681 C C . LYS A 1 96 ? -8.599 -31.258 10.380 1.00 64.44 96 LYS A C 1
ATOM 683 O O . LYS A 1 96 ? -7.469 -31.137 9.916 1.00 64.44 96 LYS A O 1
ATOM 688 N N . LYS A 1 97 ? -8.822 -31.872 11.541 1.00 61.25 97 LYS A N 1
ATOM 689 C CA . LYS A 1 97 ? -7.835 -32.727 12.186 1.00 61.25 97 LYS A CA 1
ATOM 690 C C . LYS A 1 97 ? -7.635 -33.891 11.228 1.00 61.25 97 LYS A C 1
ATOM 692 O O . LYS A 1 97 ? -8.374 -34.863 11.305 1.00 61.25 97 LYS A O 1
ATOM 697 N N . THR A 1 98 ? -6.680 -33.772 10.303 1.00 60.94 98 THR A N 1
ATOM 698 C CA . THR A 1 98 ? -6.093 -34.924 9.611 1.00 60.94 98 THR A CA 1
ATOM 699 C C . THR A 1 98 ? -5.699 -35.890 10.708 1.00 60.94 98 THR A C 1
ATOM 701 O O . THR A 1 98 ? -4.716 -35.662 11.423 1.00 60.94 98 THR A O 1
ATOM 704 N N . GLY A 1 99 ? -6.553 -36.884 10.932 1.00 65.88 99 GLY A N 1
ATOM 705 C CA . GLY A 1 99 ? -6.380 -37.828 12.014 1.00 65.88 99 GLY A CA 1
ATOM 706 C C . GLY A 1 99 ? -5.059 -38.546 11.799 1.00 65.88 99 GLY A C 1
ATOM 707 O O . GLY A 1 99 ? -4.607 -38.714 10.666 1.00 65.88 99 GLY A O 1
ATOM 708 N N . PHE A 1 100 ? -4.435 -39.000 12.880 1.00 78.81 100 PHE A N 1
ATOM 709 C CA . PHE A 1 100 ? -3.246 -39.851 12.803 1.00 78.81 100 PHE A CA 1
ATOM 710 C C . PHE A 1 100 ? -3.414 -40.995 11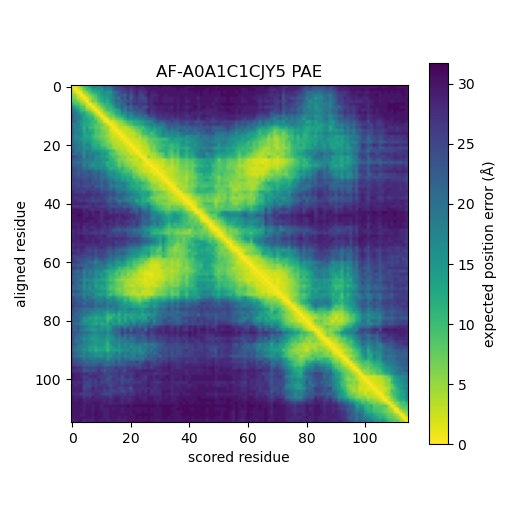.776 1.00 78.81 100 PHE A C 1
ATOM 712 O O . PHE A 1 100 ? -2.477 -41.311 11.049 1.00 78.81 100 PHE A O 1
ATOM 719 N N . MET A 1 101 ? -4.637 -41.524 11.632 1.00 75.12 101 MET A N 1
ATOM 720 C CA . MET A 1 101 ? -4.992 -42.534 10.629 1.00 75.12 101 MET A CA 1
ATOM 721 C C . MET A 1 101 ? -4.958 -42.062 9.169 1.00 75.12 101 MET A C 1
ATOM 723 O O . MET A 1 101 ? -4.559 -42.849 8.314 1.00 75.12 101 MET A O 1
ATOM 727 N N . ASP A 1 102 ? -5.301 -40.809 8.857 1.00 72.06 102 ASP A N 1
ATOM 728 C CA . ASP A 1 102 ? -5.175 -40.284 7.487 1.00 72.06 102 ASP A CA 1
ATOM 729 C C . ASP A 1 102 ? -3.703 -40.138 7.088 1.00 72.06 102 ASP A C 1
ATOM 731 O O . ASP A 1 102 ? -3.325 -40.474 5.966 1.00 72.06 102 ASP A O 1
ATOM 735 N N . LYS A 1 103 ? -2.842 -39.722 8.032 1.00 74.75 103 LYS A N 1
ATOM 736 C CA . LYS A 1 103 ? -1.382 -39.716 7.830 1.00 74.75 103 LYS A CA 1
ATOM 737 C C . LYS A 1 103 ? -0.836 -41.131 7.634 1.00 74.75 103 LYS A C 1
ATOM 739 O O . LYS A 1 103 ? -0.019 -41.346 6.742 1.00 74.75 103 LYS A O 1
ATOM 744 N N . LEU A 1 104 ? -1.307 -42.098 8.426 1.00 75.69 104 LEU A N 1
ATOM 745 C CA . LEU A 1 104 ? -0.885 -43.495 8.302 1.00 75.69 104 LEU A CA 1
ATOM 746 C C . LEU A 1 104 ? -1.307 -44.089 6.949 1.00 75.69 104 LEU A C 1
ATOM 748 O O . LEU A 1 104 ? -0.511 -44.738 6.275 1.00 75.69 104 LEU A O 1
ATOM 752 N N . LYS A 1 105 ? -2.542 -43.818 6.511 1.00 73.44 105 LYS A N 1
ATOM 753 C CA . LYS A 1 105 ? -3.055 -44.273 5.215 1.00 73.4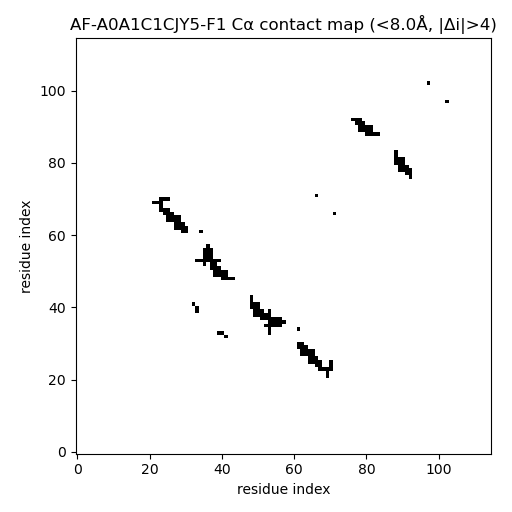4 105 LYS A CA 1
ATOM 754 C C . LYS A 1 105 ? -2.313 -43.630 4.043 1.00 73.44 105 LYS A C 1
ATOM 756 O O . LYS A 1 105 ? -2.062 -44.316 3.059 1.00 73.44 105 LYS A O 1
ATOM 761 N N . GLY A 1 106 ? -1.916 -42.362 4.158 1.00 70.38 106 GLY A N 1
ATOM 762 C CA . GLY A 1 106 ? -1.081 -41.687 3.160 1.00 70.38 106 GLY A CA 1
ATOM 763 C C . GLY A 1 106 ? 0.313 -42.306 3.013 1.00 70.38 106 GLY A C 1
ATOM 764 O O . GLY A 1 106 ? 0.806 -42.416 1.895 1.00 70.38 106 GLY A O 1
ATOM 765 N N . LEU A 1 107 ? 0.923 -42.769 4.112 1.00 74.31 107 LEU A N 1
ATOM 766 C CA . LEU A 1 107 ? 2.234 -43.429 4.067 1.00 74.31 107 LEU A CA 1
ATOM 767 C C . LEU A 1 107 ? 2.183 -44.843 3.469 1.00 74.31 107 LEU A C 1
ATOM 769 O O . LEU A 1 107 ? 3.096 -45.231 2.749 1.00 74.31 107 LEU A O 1
ATOM 773 N N . PHE A 1 108 ? 1.142 -45.621 3.775 1.00 72.44 108 PHE A N 1
ATOM 774 C CA . PHE A 1 108 ? 1.063 -47.033 3.369 1.00 72.44 108 PHE A CA 1
ATOM 775 C C . PHE A 1 108 ? 0.203 -47.288 2.123 1.00 72.44 108 PHE A C 1
ATOM 777 O O . PHE A 1 108 ? 0.219 -48.390 1.578 1.00 72.44 108 PHE A O 1
ATOM 784 N N . GLY A 1 109 ? -0.571 -46.303 1.672 1.00 61.25 109 GLY A N 1
ATOM 785 C CA . GLY A 1 109 ? -1.640 -46.490 0.695 1.00 61.25 109 GLY A CA 1
ATOM 786 C C . GLY A 1 109 ? -1.442 -45.730 -0.610 1.00 61.25 109 GLY A C 1
ATOM 787 O O . GLY A 1 109 ? -2.310 -44.949 -0.977 1.00 61.25 109 GLY A O 1
ATOM 788 N N . SER A 1 110 ? -0.352 -45.962 -1.345 1.00 55.19 110 SER A N 1
ATOM 789 C CA . SER A 1 110 ? -0.338 -45.694 -2.794 1.00 55.19 110 SER A CA 1
ATOM 790 C C . SER A 1 110 ? 0.689 -46.548 -3.542 1.00 55.19 110 SER A C 1
ATOM 792 O O . SER A 1 110 ? 1.765 -46.105 -3.918 1.00 55.19 110 SER A O 1
A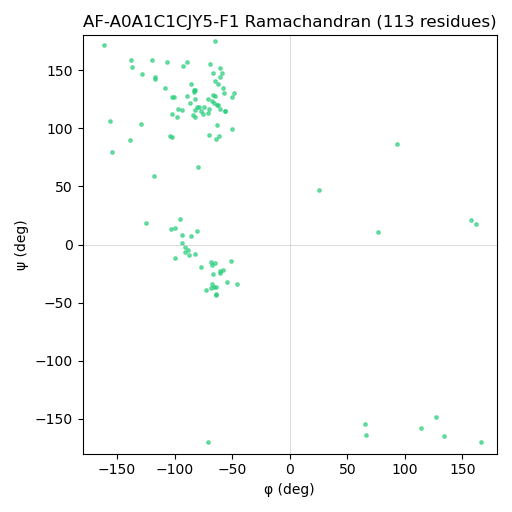TOM 794 N N . SER A 1 111 ? 0.330 -47.803 -3.811 1.00 46.62 111 SER A N 1
ATOM 795 C CA . SER A 1 111 ? 0.747 -48.452 -5.055 1.00 46.62 111 SER A CA 1
ATOM 796 C C . SER A 1 111 ? -0.209 -49.587 -5.403 1.00 46.62 111 SER A C 1
ATOM 798 O O . SER A 1 111 ? -0.176 -50.646 -4.777 1.00 46.62 111 SER A O 1
ATOM 800 N N . PRO A 1 112 ? -1.066 -49.409 -6.415 1.00 48.50 112 PRO A N 1
ATOM 801 C CA . PRO A 1 112 ? -1.483 -50.506 -7.252 1.00 48.50 112 PRO A CA 1
ATOM 802 C C . PRO A 1 112 ? -0.698 -50.408 -8.559 1.00 48.50 112 PRO A C 1
ATOM 804 O O . PRO A 1 112 ? -1.115 -49.760 -9.517 1.00 48.50 112 PRO A O 1
ATOM 807 N N . ALA A 1 113 ? 0.439 -51.099 -8.595 1.00 46.00 113 ALA A N 1
ATOM 808 C CA . ALA A 1 113 ? 0.994 -51.591 -9.842 1.00 46.00 113 ALA A CA 1
ATOM 809 C C . ALA A 1 113 ? -0.077 -52.459 -10.524 1.00 46.00 113 ALA A C 1
ATOM 811 O O . ALA A 1 113 ? -0.468 -53.507 -10.003 1.00 46.00 113 ALA A O 1
ATOM 812 N N . LYS A 1 114 ? -0.579 -52.029 -11.680 1.00 43.91 114 LYS A N 1
ATOM 813 C CA . LYS A 1 114 ? -1.332 -52.900 -12.582 1.00 43.91 114 LYS A CA 1
ATOM 814 C C . LYS A 1 114 ? -0.760 -52.792 -13.990 1.00 43.91 114 LYS A C 1
ATOM 816 O O . LYS A 1 114 ? -1.045 -51.825 -14.680 1.00 43.91 114 LYS A O 1
ATOM 821 N N . LYS A 1 115 ? -0.009 -53.856 -14.300 1.00 43.16 115 LYS A N 1
ATOM 822 C CA . LYS A 1 115 ? 0.324 -54.481 -15.590 1.00 43.16 115 LYS A CA 1
ATOM 823 C C . LYS A 1 115 ? 0.800 -53.584 -16.722 1.00 43.16 115 LYS A C 1
ATOM 825 O O . LYS A 1 115 ? -0.050 -52.915 -17.337 1.00 43.16 115 LYS A O 1
#

Foldseek 3Di:
DDPPDPPDDDCVVDDPDPDDDDDFDKDKDADPDDPLQAWGAPDDDPPVRTDGNRDHHDPDDRIDIDGDPVNDDDPDDAFDAPDPDPPVRTDHDDDPPCDPVVVVCVVPPDDDDDD

Organism: NCBI:txid86049

Secondary structure (DSSP, 8-state):
------SSS-GGG-------------EEE---S--SSS-EE-SSSGGGGEE----SPPSS-S-EEE--GGGSPPSSPPPEE-SSSGGGGEE--------HHHHHHHHH-------

Mean predicted aligned error: 18.62 Å

Solvent-accessible surface area (backbone atoms only — not comparable to full-atom values): 7990 Å² total; per-residue (Å²): 133,83,83,82,73,84,88,73,78,63,74,84,79,69,64,86,80,81,76,80,90,67,87,49,71,70,47,74,50,55,84,86,74,83,82,44,47,30,75,33,70,87,61,95,64,64,79,83,39,44,45,73,85,31,46,73,60,62,94,62,77,81,52,44,80,46,74,43,75,75,59,54,76,76,86,69,76,67,65,44,69,81,59,92,66,66,79,86,26,52,48,75,63,74,80,81,72,75,42,74,63,55,58,51,45,62,75,75,62,80,79,82,86,76,133

InterPro domains:
  IPR022024 Protein of unknown function DUF3602 [PF12223] (13-89)
  IPR053203 Cisplatin resistance-associated protein [PTHR34693] (3-97)